Protein AF-A0A5B7BE58-F1 (afdb_monomer)

Mean predicted aligned error: 7.46 Å

Radius of gyration: 15.09 Å; Cα contacts (8 Å, |Δi|>4): 190; chains: 1; bounding box: 34×32×50 Å

Structure (mmCIF, N/CA/C/O backbone):
data_AF-A0A5B7BE58-F1
#
_entry.id   AF-A0A5B7BE58-F1
#
loop_
_atom_site.group_PDB
_atom_site.id
_atom_site.type_symbol
_atom_site.label_atom_id
_atom_site.label_alt_id
_atom_site.label_comp_id
_atom_site.label_asym_id
_atom_site.label_entity_id
_atom_site.label_seq_id
_atom_site.pdbx_PDB_ins_code
_atom_site.Cartn_x
_atom_site.Cartn_y
_atom_site.Cartn_z
_atom_site.occupancy
_atom_site.B_iso_or_equiv
_atom_site.auth_seq_id
_atom_site.auth_comp_id
_atom_site.auth_asym_id
_atom_site.auth_atom_id
_atom_site.pdbx_PDB_model_num
ATOM 1 N N . MET A 1 1 ? 0.041 6.971 33.134 1.00 50.47 1 MET A N 1
ATOM 2 C CA . MET A 1 1 ? -0.753 6.075 32.262 1.00 50.47 1 MET A CA 1
ATOM 3 C C . MET A 1 1 ? -0.126 6.145 30.878 1.00 50.47 1 MET A C 1
ATOM 5 O O . MET A 1 1 ? 0.061 7.258 30.425 1.00 50.47 1 MET A O 1
ATOM 9 N N . GLY A 1 2 ? 0.311 5.103 30.183 1.00 60.78 2 GLY A N 1
ATOM 10 C CA . GLY A 1 2 ? 0.477 3.681 30.457 1.00 60.78 2 GLY A CA 1
ATOM 11 C C . GLY A 1 2 ? 1.421 3.175 29.358 1.00 60.78 2 GLY A C 1
ATOM 12 O O . GLY A 1 2 ? 1.093 3.293 28.185 1.00 60.78 2 GLY A O 1
ATOM 13 N N . ASN A 1 3 ? 2.613 2.704 29.730 1.00 80.62 3 ASN A N 1
ATOM 14 C CA . ASN A 1 3 ? 3.642 2.239 28.793 1.00 80.62 3 ASN A CA 1
ATOM 15 C C . ASN A 1 3 ? 3.678 0.708 28.813 1.00 80.62 3 ASN A C 1
ATOM 17 O O . ASN A 1 3 ? 4.653 0.109 29.262 1.00 80.62 3 ASN A O 1
ATOM 21 N N . SER A 1 4 ? 2.576 0.080 28.413 1.00 88.38 4 SER A N 1
ATOM 22 C CA . SER A 1 4 ? 2.461 -1.376 28.336 1.00 88.38 4 SER A CA 1
ATOM 23 C C . SER A 1 4 ? 2.096 -1.784 26.921 1.00 88.38 4 SER A C 1
ATOM 25 O O . SER A 1 4 ? 1.191 -1.211 26.318 1.00 88.38 4 SER A O 1
ATOM 27 N N . TRP A 1 5 ? 2.789 -2.792 26.413 1.00 91.06 5 TRP A N 1
ATOM 28 C CA . TRP A 1 5 ? 2.422 -3.451 25.170 1.00 91.06 5 TRP A CA 1
ATOM 29 C C . TRP A 1 5 ? 1.122 -4.233 25.376 1.00 91.06 5 TRP A C 1
ATOM 31 O O . TRP A 1 5 ? 0.937 -4.851 26.426 1.00 91.06 5 TRP A O 1
ATOM 41 N N . ARG A 1 6 ? 0.234 -4.208 24.379 1.00 90.31 6 ARG A N 1
ATOM 42 C CA . ARG A 1 6 ? -0.875 -5.161 24.261 1.00 90.31 6 ARG A CA 1
ATOM 43 C C . ARG A 1 6 ? -0.720 -5.936 22.961 1.00 90.31 6 ARG A C 1
ATOM 45 O O . ARG A 1 6 ? -0.212 -5.392 21.982 1.00 90.31 6 ARG A O 1
ATOM 52 N N . GLU A 1 7 ? -1.172 -7.175 22.967 1.00 89.38 7 GLU A N 1
ATOM 53 C CA . GLU A 1 7 ? -1.248 -8.006 21.772 1.00 89.38 7 GLU A CA 1
ATOM 54 C C . GLU A 1 7 ? -2.526 -7.686 20.985 1.00 89.38 7 GLU A C 1
ATOM 56 O O . GLU A 1 7 ? -3.552 -7.325 21.571 1.00 89.38 7 GLU A O 1
ATOM 61 N N . ILE A 1 8 ? -2.446 -7.790 19.659 1.00 86.94 8 ILE A N 1
ATOM 62 C CA . ILE A 1 8 ? -3.597 -7.736 18.758 1.00 86.94 8 ILE A CA 1
ATOM 63 C C . ILE A 1 8 ? -3.646 -9.091 18.055 1.00 86.94 8 ILE A C 1
ATOM 65 O O . ILE A 1 8 ? -2.760 -9.404 17.262 1.00 86.94 8 ILE A O 1
ATOM 69 N N . ASP A 1 9 ? -4.656 -9.895 18.382 1.00 87.31 9 ASP A N 1
ATOM 70 C CA . ASP A 1 9 ? -4.826 -11.248 17.849 1.00 87.31 9 ASP A CA 1
ATOM 71 C C . ASP A 1 9 ? -5.609 -11.201 16.532 1.00 87.31 9 ASP A C 1
ATOM 73 O O . ASP A 1 9 ? -6.841 -11.224 16.501 1.00 87.31 9 ASP A O 1
ATOM 77 N N . VAL A 1 10 ? -4.875 -11.036 15.433 1.00 85.38 10 VAL A N 1
ATOM 78 C CA . VAL A 1 10 ? -5.425 -10.888 14.083 1.00 85.38 10 VAL A CA 1
ATOM 79 C C . VAL A 1 10 ? -4.645 -11.739 13.093 1.00 85.38 10 VAL A C 1
ATOM 81 O O . VAL A 1 10 ? -3.414 -11.736 13.060 1.00 85.38 10 VAL A O 1
ATOM 84 N N . LEU A 1 11 ? 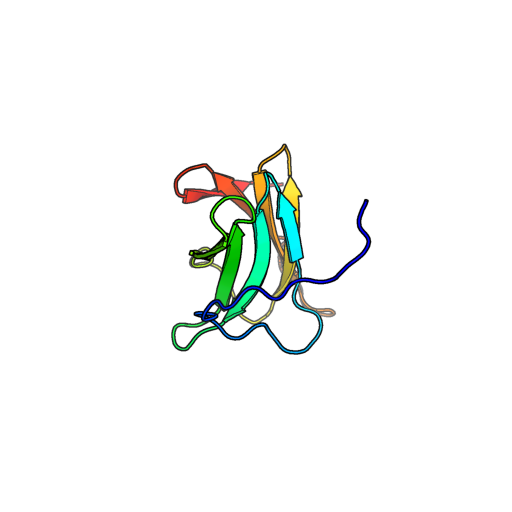-5.373 -12.452 12.234 1.00 86.50 11 LEU A N 1
ATOM 85 C CA . LEU A 1 11 ? -4.767 -13.231 11.161 1.00 86.50 11 LEU A CA 1
ATOM 86 C C . LEU A 1 11 ? -4.258 -12.299 10.061 1.00 86.50 11 LEU A C 1
ATOM 88 O O . LEU A 1 11 ? -5.005 -11.476 9.528 1.00 86.50 11 LEU A O 1
ATOM 92 N N . VAL A 1 12 ? -2.987 -12.455 9.701 1.00 84.94 12 VAL A N 1
ATOM 93 C CA . VAL A 1 12 ? -2.374 -11.694 8.612 1.00 84.94 12 VAL A CA 1
ATOM 94 C C . VAL A 1 12 ? -2.673 -12.405 7.285 1.00 84.94 12 VAL A C 1
ATOM 96 O O . VAL A 1 12 ? -2.285 -13.562 7.128 1.00 84.94 12 VAL A O 1
ATOM 99 N N . PRO A 1 13 ? -3.342 -11.752 6.316 1.00 85.62 13 PRO A N 1
ATOM 100 C CA . PRO A 1 13 ? -3.760 -12.396 5.069 1.00 85.62 13 PRO A CA 1
ATOM 101 C C . PRO A 1 13 ? -2.637 -12.536 4.030 1.00 85.62 13 PRO A C 1
ATOM 103 O O . PRO A 1 13 ? -2.845 -13.166 3.000 1.00 85.62 13 PRO A O 1
ATOM 106 N N . ALA A 1 14 ? -1.473 -11.922 4.258 1.00 80.44 14 ALA A N 1
ATOM 107 C CA . ALA A 1 14 ? -0.363 -11.890 3.310 1.00 80.44 14 ALA A CA 1
ATOM 108 C C . ALA A 1 14 ? 0.985 -11.973 4.034 1.00 80.44 14 ALA A C 1
ATOM 110 O O . ALA A 1 14 ? 1.118 -11.546 5.185 1.00 80.44 14 ALA A O 1
ATOM 111 N N . LEU A 1 15 ? 2.005 -12.498 3.357 1.00 75.81 15 LEU A N 1
ATOM 112 C CA . LEU A 1 15 ? 3.348 -12.568 3.919 1.00 75.81 15 LEU A CA 1
ATOM 113 C C . LEU A 1 15 ? 4.001 -11.190 3.848 1.00 75.81 15 LEU A C 1
ATOM 115 O O . LEU A 1 15 ? 4.156 -10.588 2.781 1.00 75.81 15 LEU A O 1
ATOM 119 N N . MET A 1 16 ? 4.416 -10.671 5.000 1.00 66.44 16 MET A N 1
ATOM 120 C CA . MET A 1 16 ? 5.233 -9.466 5.031 1.00 66.44 16 MET A CA 1
ATOM 121 C C . MET A 1 16 ? 6.635 -9.842 4.555 1.00 66.44 16 MET A C 1
ATOM 123 O O . MET A 1 16 ? 7.269 -10.724 5.135 1.00 66.44 16 MET A O 1
ATOM 127 N N . GLY A 1 17 ? 7.101 -9.212 3.471 1.00 60.50 17 GLY A N 1
ATOM 128 C CA . GLY A 1 17 ? 8.418 -9.498 2.909 1.00 60.50 17 GLY A CA 1
ATOM 129 C C . GLY A 1 17 ? 9.480 -9.384 3.996 1.00 60.50 17 GLY A C 1
ATOM 130 O O . GLY A 1 17 ? 9.664 -8.313 4.570 1.00 60.50 17 GLY A O 1
ATOM 131 N N . LEU A 1 18 ? 10.127 -10.512 4.303 1.00 52.50 18 LEU A N 1
ATOM 132 C CA . LEU A 1 18 ? 10.889 -10.734 5.536 1.00 52.50 18 LEU A CA 1
ATOM 133 C C . LEU A 1 18 ? 12.061 -9.770 5.757 1.00 52.50 18 LEU A C 1
ATOM 135 O O . LEU A 1 18 ? 12.662 -9.788 6.825 1.00 52.50 18 LEU A O 1
ATOM 139 N N . ILE A 1 19 ? 12.425 -8.935 4.786 1.00 49.66 19 ILE A N 1
ATOM 140 C CA . ILE A 1 19 ? 13.591 -8.066 4.882 1.00 49.66 19 ILE A CA 1
ATOM 141 C C . ILE A 1 19 ? 13.294 -6.774 4.105 1.00 49.66 19 ILE A C 1
ATOM 143 O O . ILE A 1 19 ? 13.225 -6.781 2.882 1.00 49.66 19 ILE A O 1
ATOM 147 N N . LEU A 1 20 ? 13.123 -5.659 4.828 1.00 53.44 20 LEU A N 1
ATOM 148 C CA . LEU A 1 20 ? 13.117 -4.283 4.293 1.00 53.44 20 LEU A CA 1
ATOM 149 C C . LEU A 1 20 ? 11.951 -3.912 3.350 1.00 53.44 20 LEU A C 1
ATOM 151 O O . LEU A 1 20 ? 12.121 -3.114 2.427 1.00 53.44 20 LEU A O 1
ATOM 155 N N . GLY A 1 21 ? 10.747 -4.435 3.595 1.00 63.88 21 GLY A N 1
ATOM 156 C CA . GLY A 1 21 ? 9.543 -3.976 2.897 1.00 63.88 21 GLY A CA 1
ATOM 157 C C . GLY A 1 21 ? 9.288 -2.483 3.135 1.00 63.88 21 GLY A C 1
ATOM 158 O O . GLY A 1 21 ? 9.287 -2.010 4.276 1.00 63.88 21 GLY A O 1
ATOM 159 N N . SER A 1 22 ? 9.079 -1.721 2.060 1.00 81.75 22 SER A N 1
ATOM 160 C CA . SER A 1 22 ? 8.715 -0.313 2.190 1.00 81.75 22 SER A CA 1
ATOM 161 C C . SER A 1 22 ? 7.378 -0.171 2.915 1.00 81.75 22 SER A C 1
ATOM 163 O O . SER A 1 22 ? 6.446 -0.933 2.656 1.00 81.75 22 SER A O 1
ATOM 165 N N . ASN A 1 23 ? 7.291 0.797 3.825 1.00 91.06 23 ASN A N 1
ATOM 166 C CA . ASN A 1 23 ? 6.103 1.043 4.624 1.00 91.06 23 ASN A CA 1
ATOM 167 C C . ASN A 1 23 ? 5.806 2.534 4.750 1.00 91.06 23 ASN A C 1
ATOM 169 O O . ASN A 1 23 ? 6.668 3.387 4.524 1.00 91.06 23 ASN A O 1
ATOM 173 N N . THR A 1 24 ? 4.561 2.844 5.089 1.00 93.81 24 THR A N 1
ATOM 174 C CA . THR A 1 24 ? 4.149 4.204 5.417 1.00 93.81 24 THR A CA 1
ATOM 175 C C . THR A 1 24 ? 2.907 4.204 6.300 1.00 93.81 24 THR A C 1
ATOM 177 O O . THR A 1 24 ? 2.175 3.216 6.366 1.00 93.81 24 THR A O 1
ATOM 180 N N . PHE A 1 25 ? 2.662 5.322 6.975 1.00 94.62 25 PHE A N 1
ATOM 181 C CA . PHE A 1 25 ? 1.503 5.51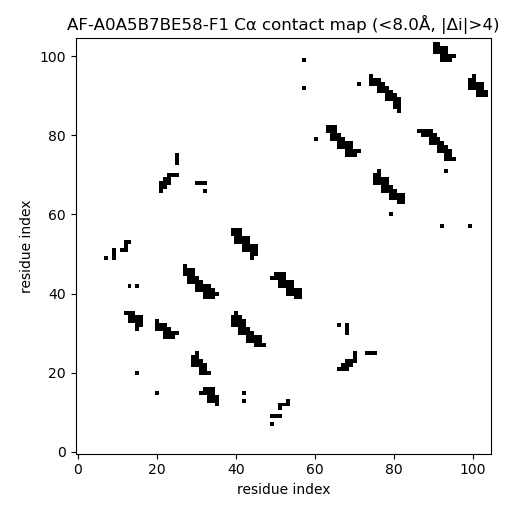8 7.835 1.00 94.62 25 PHE A CA 1
ATOM 182 C C . PHE A 1 25 ? 0.704 6.721 7.351 1.00 94.62 25 PHE A C 1
ATOM 184 O O . PHE A 1 25 ? 1.253 7.813 7.197 1.00 94.62 25 PHE A O 1
ATOM 191 N N . ILE A 1 26 ? -0.590 6.522 7.111 1.00 95.06 26 ILE A N 1
ATOM 192 C CA . ILE A 1 26 ? -1.488 7.583 6.662 1.00 9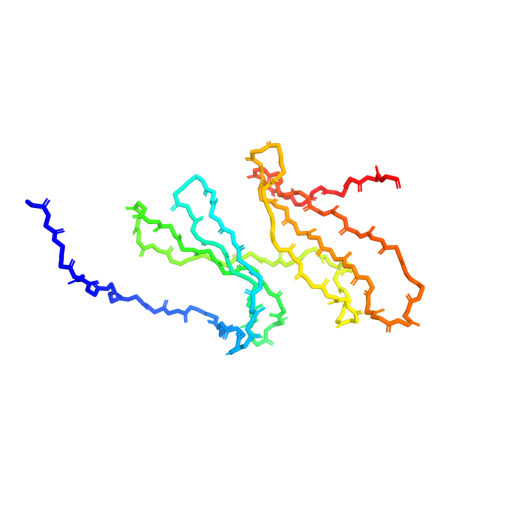5.06 26 ILE A CA 1
ATOM 193 C C . ILE A 1 26 ? -2.895 7.349 7.204 1.00 95.06 26 ILE A C 1
ATOM 195 O O . ILE A 1 26 ? -3.413 6.241 7.129 1.00 95.06 26 ILE A O 1
ATOM 199 N N . ASN A 1 27 ? -3.511 8.396 7.757 1.00 93.06 27 ASN A N 1
ATOM 200 C CA . ASN A 1 27 ? -4.905 8.396 8.219 1.00 93.06 27 ASN A CA 1
ATOM 201 C C . ASN A 1 27 ? -5.273 7.228 9.157 1.00 93.06 27 ASN A C 1
ATOM 203 O O . ASN A 1 27 ? -6.336 6.638 9.012 1.00 93.06 27 ASN A O 1
ATOM 207 N N . GLY A 1 28 ? -4.398 6.878 10.106 1.00 94.38 28 GLY A N 1
ATOM 208 C CA . GLY A 1 28 ? -4.661 5.770 11.038 1.00 94.38 28 GLY A CA 1
ATOM 209 C C . GLY A 1 28 ? -4.352 4.381 10.475 1.00 94.38 28 GLY A C 1
ATOM 210 O O . GLY A 1 28 ? -4.538 3.394 11.179 1.00 94.38 28 GLY A O 1
ATOM 211 N N . VAL A 1 29 ? -3.844 4.295 9.244 1.00 95.00 29 VAL A N 1
ATOM 212 C CA . VAL A 1 29 ? -3.560 3.033 8.560 1.00 95.00 29 VAL A CA 1
ATOM 213 C C . VAL A 1 29 ? -2.058 2.860 8.360 1.00 95.00 29 VAL A C 1
ATOM 215 O O . VAL A 1 29 ? -1.392 3.693 7.735 1.00 95.00 29 VAL A O 1
ATOM 218 N N . CYS A 1 30 ? -1.525 1.749 8.858 1.00 93.75 30 CYS A N 1
ATOM 219 C CA . CYS A 1 30 ? -0.175 1.287 8.556 1.00 93.75 30 CYS A CA 1
ATOM 220 C C . CYS A 1 30 ? -0.195 0.505 7.240 1.00 93.75 30 CYS A C 1
ATOM 222 O O . CYS A 1 30 ? -1.039 -0.365 7.062 1.00 93.75 30 CYS A O 1
ATOM 224 N N . ASN A 1 31 ? 0.712 0.803 6.314 1.00 93.12 31 ASN A N 1
ATOM 225 C CA . ASN A 1 31 ? 0.765 0.174 4.995 1.00 93.12 31 ASN A CA 1
ATOM 226 C C . ASN A 1 31 ? 2.148 -0.420 4.757 1.00 93.12 31 ASN A C 1
ATOM 228 O O . ASN A 1 31 ? 3.148 0.260 4.991 1.00 93.12 31 ASN A O 1
ATOM 232 N N . TRP A 1 32 ? 2.202 -1.639 4.230 1.00 92.19 32 TRP A N 1
ATOM 233 C CA . TRP A 1 32 ? 3.429 -2.358 3.902 1.00 92.19 32 TRP A CA 1
ATOM 234 C C . TRP A 1 32 ? 3.352 -2.936 2.499 1.00 92.19 32 TRP A C 1
ATOM 236 O O . TRP A 1 32 ? 2.322 -3.456 2.075 1.00 92.19 32 TRP A O 1
ATOM 246 N N . PHE A 1 33 ? 4.473 -2.894 1.790 1.00 89.62 33 PHE A N 1
ATOM 247 C CA . PHE A 1 33 ? 4.656 -3.718 0.607 1.00 89.62 33 PHE A CA 1
ATOM 248 C C . PHE A 1 33 ? 4.778 -5.194 1.019 1.00 89.62 33 PHE A C 1
ATOM 250 O O . PHE A 1 33 ? 5.550 -5.528 1.920 1.00 89.62 33 PHE A O 1
ATOM 257 N N . SER A 1 34 ? 3.997 -6.067 0.389 1.00 89.00 34 SER A N 1
ATOM 258 C CA . SER A 1 34 ? 3.815 -7.467 0.784 1.00 89.00 34 SER A CA 1
ATOM 259 C C . SER A 1 34 ? 3.476 -8.323 -0.445 1.00 89.00 34 SER A C 1
ATOM 261 O O . SER A 1 34 ? 3.409 -7.811 -1.564 1.00 89.00 34 SER A O 1
ATOM 263 N N . PHE A 1 35 ? 3.307 -9.630 -0.260 1.00 87.12 35 PHE A N 1
ATOM 264 C CA . PHE A 1 35 ? 2.907 -10.557 -1.312 1.00 87.12 35 PHE A CA 1
ATOM 265 C C . PHE A 1 35 ? 2.076 -11.719 -0.754 1.00 87.12 35 PHE A C 1
ATOM 267 O O . PHE A 1 35 ? 2.181 -12.076 0.423 1.00 87.12 35 PHE A O 1
ATOM 274 N N . ASP A 1 36 ? 1.261 -12.305 -1.620 1.00 86.75 36 ASP A N 1
ATOM 275 C CA . ASP A 1 36 ? 0.542 -13.561 -1.413 1.00 86.75 36 ASP A CA 1
ATOM 276 C C . ASP A 1 36 ? 0.747 -14.490 -2.625 1.00 86.75 36 ASP A C 1
ATOM 278 O O . ASP A 1 36 ? 1.599 -14.230 -3.481 1.00 86.75 36 ASP A O 1
ATOM 282 N N . ASP A 1 37 ? -0.032 -15.569 -2.707 1.00 85.62 37 ASP A N 1
ATOM 283 C CA . ASP A 1 37 ? 0.047 -16.546 -3.800 1.00 85.62 37 ASP A CA 1
ATOM 284 C C . ASP A 1 37 ? -0.316 -15.956 -5.180 1.00 85.62 37 ASP A C 1
ATOM 286 O O . ASP A 1 37 ? 0.066 -16.509 -6.211 1.00 85.62 37 ASP A O 1
ATOM 290 N N . GLU A 1 38 ? -1.026 -14.822 -5.223 1.00 85.38 38 GLU A N 1
ATOM 291 C CA . GLU A 1 38 ? -1.382 -14.105 -6.455 1.00 85.38 38 GLU A CA 1
ATOM 292 C C . GLU A 1 38 ? -0.352 -13.020 -6.823 1.00 85.38 38 GLU A C 1
ATOM 294 O O . GLU A 1 38 ? -0.446 -12.403 -7.887 1.00 85.38 38 GLU A O 1
ATOM 299 N N . GLY A 1 39 ? 0.647 -12.785 -5.966 1.00 84.75 39 GLY A N 1
ATOM 300 C CA . GLY A 1 39 ? 1.771 -11.890 -6.212 1.00 84.75 39 GLY A CA 1
ATOM 301 C C . GLY A 1 39 ? 1.819 -10.683 -5.277 1.00 84.75 39 GLY A C 1
ATOM 302 O O . GLY A 1 39 ? 1.327 -10.699 -4.150 1.00 84.75 39 GLY A O 1
ATOM 303 N N . ASN A 1 40 ? 2.474 -9.614 -5.734 1.00 87.12 40 ASN A N 1
ATOM 304 C CA . ASN A 1 40 ? 2.738 -8.445 -4.896 1.00 87.12 40 ASN A CA 1
ATOM 305 C C . ASN A 1 40 ? 1.476 -7.604 -4.645 1.00 87.12 40 ASN A C 1
ATOM 307 O O . ASN A 1 40 ? 0.649 -7.384 -5.536 1.00 87.12 40 ASN A O 1
ATOM 311 N N . LEU A 1 41 ? 1.367 -7.077 -3.430 1.00 89.62 41 LEU A N 1
ATOM 312 C CA . LEU A 1 41 ? 0.242 -6.281 -2.952 1.00 89.62 41 LEU A CA 1
ATOM 313 C C . LEU A 1 41 ? 0.692 -5.267 -1.895 1.00 89.62 41 LEU A C 1
ATOM 315 O O . LEU A 1 41 ? 1.831 -5.270 -1.425 1.00 89.62 41 LEU A O 1
ATOM 319 N N . ILE A 1 42 ? -0.226 -4.393 -1.501 1.00 91.62 42 ILE A N 1
ATOM 320 C CA . ILE A 1 42 ? -0.094 -3.581 -0.294 1.00 91.62 42 ILE A CA 1
ATOM 321 C C . ILE A 1 42 ? -0.958 -4.204 0.788 1.00 91.62 42 ILE A C 1
ATOM 323 O O . ILE A 1 42 ? -2.166 -4.366 0.605 1.00 91.62 42 ILE A O 1
ATOM 327 N N . LEU A 1 43 ? -0.326 -4.542 1.905 1.00 92.62 43 LEU A N 1
ATOM 328 C CA . LEU A 1 43 ? -0.998 -4.941 3.126 1.00 92.62 43 LEU A CA 1
ATOM 329 C C . LEU A 1 43 ? -1.221 -3.686 3.967 1.00 92.62 43 LEU A C 1
ATOM 331 O O . LEU A 1 43 ? -0.282 -2.936 4.227 1.00 92.62 43 LEU A O 1
ATOM 335 N N . SER A 1 44 ? -2.451 -3.465 4.396 1.00 93.38 44 SER A N 1
ATOM 336 C CA . SER A 1 44 ? -2.857 -2.317 5.196 1.00 93.38 44 SER A CA 1
ATOM 337 C C . SER A 1 44 ? -3.439 -2.804 6.514 1.00 93.38 44 SER A C 1
ATOM 339 O O . SER A 1 44 ? -4.248 -3.724 6.510 1.00 93.38 44 SER A O 1
ATOM 341 N N . PHE A 1 45 ? -3.064 -2.188 7.630 1.00 93.50 45 PHE A N 1
ATOM 342 C CA . PHE A 1 45 ? -3.653 -2.430 8.944 1.00 93.50 45 PHE A CA 1
ATOM 343 C C . PHE A 1 45 ? -4.264 -1.140 9.470 1.00 93.50 45 PHE A C 1
ATOM 345 O O . PHE A 1 45 ? -3.566 -0.139 9.645 1.00 93.50 45 PHE A O 1
ATOM 352 N N . ASP A 1 46 ? -5.570 -1.169 9.687 1.00 93.75 46 ASP A N 1
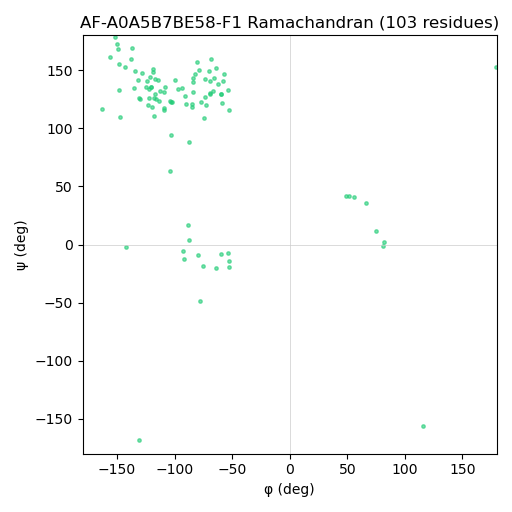ATOM 353 C CA . ASP A 1 46 ? -6.336 -0.055 10.229 1.00 93.75 46 ASP A CA 1
ATOM 354 C C . ASP A 1 46 ? -6.276 -0.084 11.754 1.00 93.75 46 ASP A C 1
ATOM 356 O O . ASP A 1 46 ? -6.720 -1.052 12.363 1.00 93.75 46 ASP A O 1
ATOM 360 N N . LEU A 1 47 ? -5.717 0.954 12.379 1.00 91.62 47 LEU A N 1
ATOM 361 C CA . LEU A 1 47 ? -5.600 1.013 13.838 1.00 91.62 47 LEU A CA 1
ATOM 362 C C . LEU A 1 47 ? -6.926 1.320 14.545 1.00 91.62 47 LEU A C 1
ATOM 364 O O . LEU A 1 47 ? -7.010 1.113 15.751 1.00 91.62 47 LEU A O 1
ATOM 368 N N . GLY A 1 48 ? -7.921 1.867 13.840 1.00 92.12 48 GLY A N 1
ATOM 369 C CA . GLY A 1 48 ? -9.228 2.173 14.417 1.00 92.12 48 GLY A CA 1
ATOM 370 C C . GLY A 1 48 ? -10.088 0.922 14.541 1.00 92.12 48 GLY A C 1
ATOM 371 O O . GLY A 1 48 ? -10.629 0.649 15.610 1.00 92.12 48 GLY A O 1
ATOM 372 N N . ASP A 1 49 ? -10.157 0.156 13.454 1.00 91.19 49 ASP A N 1
ATOM 373 C CA . ASP A 1 49 ? -10.943 -1.081 13.381 1.00 91.19 49 ASP A CA 1
ATOM 374 C C . ASP A 1 49 ? -10.133 -2.337 13.766 1.00 91.19 49 ASP A C 1
ATOM 376 O O . ASP A 1 49 ? -10.709 -3.406 13.948 1.00 91.19 49 ASP A O 1
ATOM 380 N N . GLU A 1 50 ? -8.804 -2.229 13.860 1.00 93.56 50 GLU A N 1
ATOM 381 C CA . GLU A 1 50 ? -7.864 -3.340 14.087 1.00 93.56 50 GLU A CA 1
ATOM 382 C C . GLU A 1 50 ? -7.993 -4.464 13.044 1.00 93.56 50 GLU A C 1
ATOM 384 O O . GLU A 1 50 ? -7.912 -5.648 13.362 1.00 93.56 50 GLU A O 1
ATOM 389 N N . VAL A 1 51 ? -8.174 -4.098 11.770 1.00 91.38 51 VAL A N 1
ATOM 390 C CA . VAL A 1 51 ? -8.342 -5.056 10.663 1.00 91.38 51 VAL A CA 1
ATOM 391 C C . VAL A 1 51 ? -7.286 -4.902 9.577 1.00 91.38 51 VAL A C 1
ATOM 393 O O . VAL A 1 51 ? -6.886 -3.794 9.207 1.00 91.38 51 VAL A O 1
ATOM 396 N N . PHE A 1 52 ? -6.886 -6.039 9.006 1.00 92.75 52 PHE A N 1
ATOM 397 C CA . PHE A 1 52 ? -6.070 -6.072 7.799 1.00 92.75 52 PHE A CA 1
ATOM 398 C C . PHE A 1 52 ? -6.919 -5.944 6.535 1.00 92.75 52 PHE A C 1
ATOM 400 O O . PHE A 1 52 ? -8.013 -6.498 6.425 1.00 92.75 52 PHE A O 1
ATOM 407 N N . ARG A 1 53 ? -6.377 -5.242 5.544 1.00 92.00 53 ARG A N 1
ATOM 408 C CA . ARG A 1 53 ? -6.912 -5.121 4.187 1.00 92.00 53 ARG A CA 1
ATOM 409 C C . ARG A 1 53 ? -5.770 -5.313 3.197 1.00 92.00 53 ARG A C 1
ATOM 411 O O . ARG A 1 53 ? -4.630 -4.964 3.491 1.00 92.00 53 ARG A O 1
ATOM 418 N N . THR A 1 54 ? -6.066 -5.853 2.023 1.00 91.94 54 THR A N 1
ATOM 419 C CA . THR A 1 54 ? -5.088 -6.001 0.940 1.00 91.94 54 THR A CA 1
ATOM 420 C C . THR A 1 54 ? -5.523 -5.183 -0.266 1.00 91.94 54 THR A C 1
ATOM 422 O O . THR A 1 54 ? -6.709 -5.072 -0.5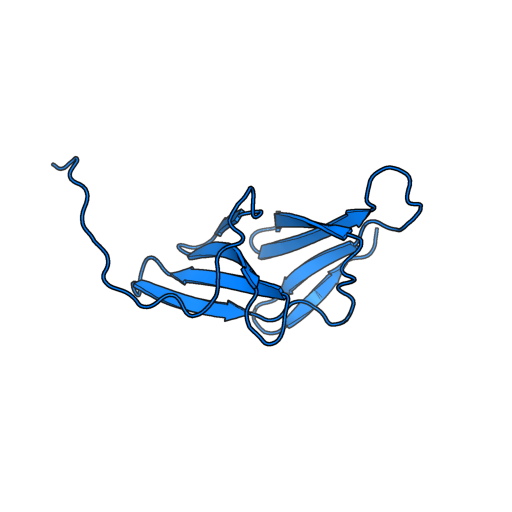70 1.00 91.94 54 THR A O 1
ATOM 425 N N . THR A 1 55 ? -4.560 -4.570 -0.949 1.00 91.19 55 THR A N 1
ATOM 426 C CA . THR A 1 55 ? -4.797 -3.840 -2.199 1.00 91.19 55 THR A CA 1
ATOM 427 C C . THR A 1 55 ? -3.805 -4.301 -3.255 1.00 91.19 55 THR A C 1
ATOM 429 O O . THR A 1 55 ? -2.594 -4.239 -3.042 1.00 91.19 55 THR A O 1
ATOM 432 N N . ARG A 1 56 ? -4.308 -4.747 -4.411 1.00 88.81 56 ARG A N 1
ATOM 433 C CA . ARG A 1 56 ? -3.468 -5.148 -5.548 1.00 88.81 56 ARG A CA 1
ATOM 434 C C . ARG A 1 56 ? -2.717 -3.944 -6.115 1.00 88.81 56 ARG A C 1
ATOM 436 O O . ARG A 1 56 ? -3.245 -2.829 -6.160 1.00 88.81 56 ARG A O 1
ATOM 443 N N . LEU A 1 57 ? -1.480 -4.177 -6.548 1.00 87.06 57 LEU A N 1
ATOM 444 C CA . LEU A 1 57 ? -0.687 -3.158 -7.232 1.00 87.06 57 LEU A CA 1
ATOM 445 C C . LEU A 1 57 ? -1.284 -2.839 -8.612 1.00 87.06 57 LEU A C 1
ATOM 447 O O . LEU A 1 57 ? -2.011 -3.658 -9.171 1.00 87.06 57 LEU A O 1
ATOM 451 N N . PRO A 1 58 ? -0.961 -1.675 -9.198 1.00 83.81 58 PRO A N 1
ATOM 452 C CA . PRO A 1 58 ? -1.290 -1.395 -10.591 1.00 83.81 58 PRO A CA 1
ATOM 453 C C . PRO A 1 58 ? -0.670 -2.441 -11.538 1.00 83.81 58 PRO A C 1
ATOM 455 O O . PRO A 1 58 ? 0.506 -2.774 -11.388 1.00 83.81 58 PRO A O 1
ATOM 458 N N . ASP A 1 59 ? -1.404 -2.860 -12.577 1.00 70.00 59 ASP A N 1
ATOM 459 C CA . ASP A 1 59 ? -1.024 -3.918 -13.546 1.00 70.00 59 ASP A CA 1
ATOM 460 C C . ASP A 1 59 ? 0.351 -3.746 -14.216 1.00 70.00 59 ASP A C 1
ATOM 462 O O . ASP A 1 59 ? 0.913 -4.680 -14.783 1.00 70.00 59 ASP A O 1
ATOM 466 N N . ARG A 1 60 ? 0.910 -2.530 -14.200 1.00 64.50 60 ARG A N 1
ATOM 467 C CA . ARG A 1 60 ? 2.230 -2.230 -14.777 1.00 64.50 60 ARG A CA 1
ATOM 468 C C . ARG A 1 60 ? 3.391 -2.455 -13.814 1.00 64.50 60 ARG A C 1
ATOM 470 O O . ARG A 1 60 ? 4.526 -2.143 -14.179 1.00 64.50 60 ARG A O 1
ATOM 477 N N . TYR A 1 61 ? 3.143 -2.963 -12.612 1.00 66.31 61 TYR A N 1
ATOM 478 C CA . TYR A 1 61 ? 4.222 -3.407 -11.748 1.00 66.31 61 TYR A CA 1
ATOM 479 C C . TYR A 1 61 ? 5.032 -4.500 -12.461 1.00 66.31 61 TYR A C 1
ATOM 481 O O . TYR A 1 61 ? 4.504 -5.531 -12.867 1.00 66.31 61 TYR A O 1
ATOM 489 N N . ARG A 1 62 ? 6.331 -4.258 -12.638 1.00 64.12 62 ARG A N 1
ATOM 490 C CA . ARG A 1 62 ? 7.284 -5.251 -13.139 1.00 64.12 62 ARG A CA 1
ATOM 491 C C . ARG A 1 62 ? 8.230 -5.588 -12.001 1.00 64.12 62 ARG A C 1
ATOM 493 O O . ARG A 1 62 ? 8.811 -4.667 -11.433 1.00 64.12 62 ARG A O 1
ATOM 500 N N . GLU A 1 63 ? 8.458 -6.877 -11.765 1.00 64.75 63 GLU A N 1
ATOM 501 C CA . GLU A 1 63 ? 9.330 -7.432 -10.707 1.00 64.75 63 GLU A CA 1
ATOM 502 C C . GLU A 1 63 ? 10.763 -6.860 -10.683 1.00 64.75 63 GLU A C 1
ATOM 504 O O . GLU A 1 63 ? 11.484 -7.012 -9.706 1.00 64.75 63 GLU A O 1
ATOM 509 N N . LYS A 1 64 ? 11.190 -6.169 -11.746 1.00 68.50 64 LYS A N 1
ATOM 510 C CA . LYS A 1 64 ? 12.522 -5.559 -11.882 1.00 68.50 64 LYS A CA 1
ATOM 511 C C . LYS A 1 64 ? 12.635 -4.129 -11.327 1.00 68.50 64 LYS A C 1
ATOM 513 O O . LYS A 1 64 ? 13.569 -3.424 -11.697 1.00 68.50 64 LYS A O 1
ATOM 518 N N . HIS A 1 65 ? 11.698 -3.683 -10.491 1.00 75.94 65 HIS A N 1
ATOM 519 C CA . HIS A 1 65 ? 11.747 -2.360 -9.859 1.00 75.94 65 HIS A CA 1
ATOM 520 C C . HIS A 1 65 ? 11.917 -2.472 -8.351 1.00 75.94 65 HIS A C 1
ATOM 522 O O . HIS A 1 65 ? 11.270 -3.291 -7.698 1.00 75.94 65 HIS A O 1
ATOM 528 N N . ASN A 1 66 ? 12.714 -1.564 -7.795 1.00 84.44 66 ASN A N 1
ATOM 529 C CA . ASN A 1 66 ? 12.645 -1.274 -6.374 1.00 84.44 66 ASN A CA 1
ATOM 530 C C . ASN A 1 66 ? 11.333 -0.550 -6.061 1.00 84.44 66 ASN A C 1
ATOM 532 O O . ASN A 1 66 ? 10.818 0.216 -6.883 1.00 84.44 66 ASN A O 1
ATOM 536 N N . VAL A 1 67 ? 10.816 -0.767 -4.852 1.00 86.75 67 VAL A N 1
ATOM 537 C CA . VAL A 1 67 ? 9.526 -0.224 -4.424 1.00 86.75 67 VAL A CA 1
ATOM 538 C C . VAL A 1 67 ? 9.686 0.669 -3.209 1.00 86.75 67 VAL A C 1
ATOM 540 O O . VAL A 1 67 ? 10.342 0.304 -2.235 1.00 86.75 67 VAL A O 1
ATOM 543 N N . LYS A 1 68 ? 9.024 1.826 -3.243 1.00 90.38 68 LYS A N 1
ATOM 544 C CA . LYS A 1 68 ? 8.843 2.695 -2.086 1.00 90.38 68 LYS A CA 1
ATOM 545 C C . LYS A 1 68 ? 7.379 3.104 -1.931 1.00 90.38 68 LYS A C 1
ATOM 547 O O . LYS A 1 68 ? 6.785 3.642 -2.857 1.00 90.38 68 LYS A O 1
ATOM 552 N N . LEU A 1 69 ? 6.819 2.878 -0.750 1.00 92.25 69 LEU A N 1
ATOM 553 C CA . LEU A 1 69 ? 5.581 3.490 -0.293 1.00 92.25 69 LEU A CA 1
ATOM 554 C C . LEU A 1 69 ? 5.889 4.865 0.307 1.00 92.25 69 LEU A C 1
ATOM 556 O O . LEU A 1 69 ? 6.894 5.056 0.995 1.00 92.25 69 LEU A O 1
ATOM 560 N N . ALA A 1 70 ? 5.029 5.834 0.022 1.00 94.06 70 ALA A N 1
ATOM 561 C CA . ALA A 1 70 ? 5.141 7.198 0.519 1.00 94.06 70 ALA A CA 1
ATOM 562 C C . ALA A 1 70 ? 3.756 7.831 0.678 1.00 94.06 70 ALA A C 1
ATOM 564 O O . ALA A 1 70 ? 2.763 7.311 0.172 1.00 94.06 70 ALA A O 1
ATOM 565 N N . VAL A 1 71 ? 3.704 8.982 1.343 1.00 94.56 71 VAL A N 1
ATOM 566 C CA . VAL A 1 71 ? 2.527 9.854 1.339 1.00 94.56 71 VAL A CA 1
ATOM 567 C C . VAL A 1 71 ? 2.803 11.026 0.408 1.00 94.56 71 VAL A C 1
ATOM 569 O O . VAL A 1 71 ? 3.771 11.759 0.613 1.00 94.56 71 VAL A O 1
ATOM 572 N N . LEU A 1 72 ? 1.957 11.210 -0.604 1.00 93.44 72 LEU A N 1
ATOM 573 C CA . LEU A 1 72 ? 2.027 12.327 -1.542 1.00 93.4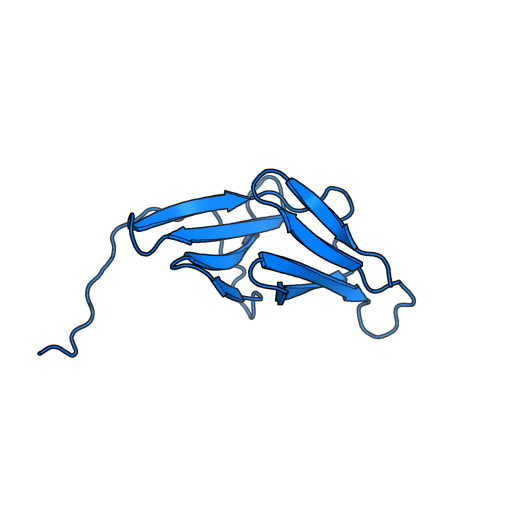4 72 LEU A CA 1
ATOM 574 C C . LEU A 1 72 ? 0.701 13.083 -1.517 1.00 93.44 72 LEU A C 1
ATOM 576 O O . LEU A 1 72 ? -0.343 12.500 -1.790 1.00 93.44 72 LEU A O 1
ATOM 580 N N . ASN A 1 73 ? 0.737 14.372 -1.171 1.00 92.12 73 ASN A N 1
ATOM 581 C CA . ASN A 1 73 ? -0.448 15.239 -1.098 1.00 92.12 73 ASN A CA 1
ATOM 582 C C . ASN A 1 73 ? -1.616 14.620 -0.303 1.00 92.12 73 ASN A C 1
ATOM 584 O O . ASN A 1 73 ? -2.770 14.685 -0.716 1.00 92.12 73 ASN A O 1
ATOM 588 N N . GLY A 1 74 ? -1.310 13.973 0.826 1.00 91.69 74 GLY A N 1
ATOM 589 C CA . GLY A 1 74 ? -2.319 13.335 1.678 1.00 91.69 74 GLY A CA 1
ATOM 590 C C . GLY A 1 74 ? -2.894 12.023 1.130 1.00 91.69 74 GLY A C 1
ATOM 591 O O . GLY A 1 74 ? -3.874 11.526 1.676 1.00 91.69 74 GLY A O 1
ATOM 592 N N . SER A 1 75 ? -2.286 11.448 0.091 1.00 92.56 75 SER A N 1
ATOM 593 C CA . SER A 1 75 ? -2.672 10.162 -0.497 1.00 92.56 75 SER A CA 1
ATOM 594 C C . SER A 1 75 ? -1.536 9.144 -0.403 1.00 92.56 75 SER A C 1
ATOM 596 O O . SER A 1 75 ? -0.357 9.511 -0.412 1.00 92.56 75 SER A O 1
ATOM 598 N N . LEU A 1 76 ? -1.878 7.855 -0.324 1.00 93.50 76 LEU A N 1
ATOM 599 C CA . LEU A 1 76 ? -0.895 6.772 -0.385 1.00 93.50 76 LEU A CA 1
ATOM 600 C C . LEU A 1 76 ? -0.306 6.701 -1.798 1.00 93.50 76 LE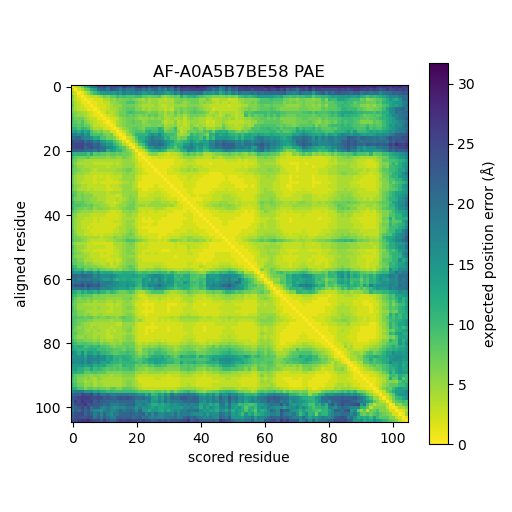U A C 1
ATOM 602 O O . LEU A 1 76 ? -1.045 6.671 -2.780 1.00 93.50 76 LEU A O 1
ATOM 606 N N . ALA A 1 77 ? 1.017 6.659 -1.903 1.00 93.25 77 ALA A N 1
ATOM 607 C CA . ALA A 1 77 ? 1.729 6.590 -3.167 1.00 93.25 77 ALA A CA 1
ATOM 608 C C . ALA A 1 77 ? 2.664 5.378 -3.224 1.00 93.25 77 ALA A C 1
ATOM 610 O O . ALA A 1 77 ? 3.347 5.051 -2.253 1.00 93.25 77 ALA A O 1
ATOM 611 N N . LEU A 1 78 ? 2.717 4.753 -4.398 1.00 91.75 78 LEU A N 1
ATOM 612 C CA . LEU A 1 78 ? 3.641 3.693 -4.775 1.00 91.75 78 LEU A CA 1
ATOM 613 C C . LEU A 1 78 ? 4.636 4.254 -5.794 1.00 91.75 78 LEU A C 1
ATOM 615 O O . LEU A 1 78 ? 4.263 4.655 -6.896 1.00 91.75 78 LEU A O 1
ATOM 619 N N . ILE A 1 79 ? 5.909 4.261 -5.423 1.00 90.31 79 ILE A N 1
ATOM 620 C CA . ILE A 1 79 ? 7.017 4.736 -6.243 1.00 90.31 79 ILE A CA 1
ATOM 621 C C . ILE A 1 79 ? 7.833 3.519 -6.676 1.00 90.31 79 ILE A C 1
ATOM 623 O O . ILE A 1 79 ? 8.421 2.829 -5.842 1.00 90.31 79 I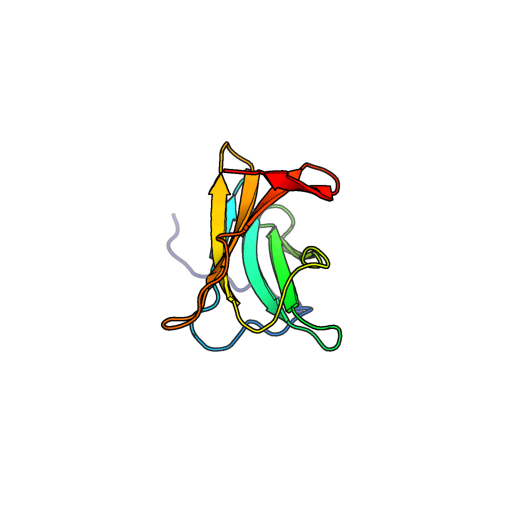LE A O 1
ATOM 627 N N . LEU A 1 80 ? 7.867 3.266 -7.980 1.00 88.00 80 LEU A N 1
ATOM 628 C CA . LEU A 1 80 ? 8.679 2.227 -8.604 1.00 88.00 80 LEU A CA 1
ATOM 629 C C . LEU A 1 80 ? 9.870 2.892 -9.277 1.00 88.00 80 LEU A C 1
ATOM 631 O O . LEU A 1 80 ? 9.689 3.775 -10.118 1.00 88.00 80 LEU A O 1
ATOM 635 N N . PHE A 1 81 ? 11.076 2.475 -8.915 1.00 85.81 81 PHE A N 1
ATOM 636 C CA . PHE A 1 81 ? 12.303 3.018 -9.485 1.00 85.81 81 PHE A CA 1
ATOM 637 C C . PHE A 1 81 ? 13.209 1.899 -10.000 1.00 85.81 81 PHE A C 1
ATOM 639 O O . PHE A 1 81 ? 13.188 0.790 -9.450 1.00 85.81 81 PHE A O 1
ATOM 646 N N . PRO A 1 82 ? 13.970 2.163 -11.076 1.00 82.94 82 PRO A N 1
ATOM 647 C CA . PRO A 1 82 ? 14.843 1.168 -11.681 1.00 82.94 82 PRO A CA 1
ATOM 648 C C . PRO A 1 82 ? 15.848 0.613 -10.669 1.00 82.94 82 PRO A C 1
ATOM 650 O O . PRO A 1 82 ? 16.325 1.319 -9.774 1.00 82.94 82 PRO A O 1
ATOM 653 N N . LEU A 1 83 ? 16.183 -0.666 -10.835 1.00 81.44 83 LEU A N 1
ATOM 654 C CA . LEU A 1 83 ? 17.334 -1.266 -10.169 1.00 81.44 83 LEU A CA 1
ATOM 6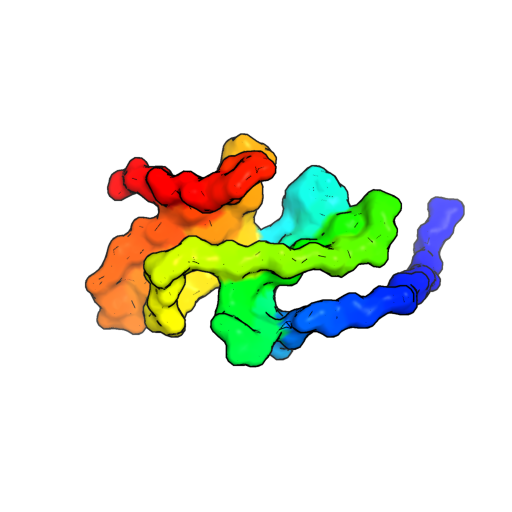55 C C . LEU A 1 83 ? 18.621 -0.592 -10.655 1.00 81.44 83 LEU A C 1
ATOM 657 O O . LEU A 1 83 ? 18.697 -0.111 -11.792 1.00 81.44 83 LEU A O 1
ATOM 661 N N . GLU A 1 84 ? 19.643 -0.578 -9.803 1.00 79.69 84 GLU A N 1
ATOM 662 C CA . GLU A 1 84 ? 20.953 -0.039 -10.163 1.00 79.69 84 GLU A CA 1
ATOM 663 C C . GLU A 1 84 ? 21.475 -0.694 -11.455 1.00 79.69 84 GLU A C 1
ATOM 665 O O . GLU A 1 84 ? 21.379 -1.907 -11.642 1.00 79.69 84 GLU A O 1
ATOM 670 N N . GLY A 1 85 ? 21.964 0.124 -12.390 1.00 79.44 85 GLY A N 1
ATOM 671 C CA . GLY A 1 85 ? 22.431 -0.336 -13.702 1.00 79.44 85 GLY A CA 1
ATOM 672 C C . GLY A 1 85 ? 21.335 -0.576 -14.750 1.00 79.44 85 GLY A C 1
ATOM 673 O O . GLY A 1 85 ? 21.661 -0.899 -15.892 1.00 79.44 85 GLY A O 1
ATOM 674 N N . THR A 1 86 ? 20.052 -0.380 -14.422 1.00 80.25 86 THR A N 1
ATOM 675 C CA . THR A 1 86 ? 18.952 -0.434 -15.402 1.00 80.25 86 THR A CA 1
ATOM 676 C C . THR A 1 86 ? 18.525 0.967 -15.845 1.00 80.25 86 THR A C 1
ATOM 678 O O . THR A 1 86 ? 18.506 1.909 -15.054 1.00 80.25 86 THR A O 1
ATOM 681 N N . LYS A 1 87 ? 18.193 1.127 -17.134 1.00 78.38 87 LYS A N 1
ATOM 682 C CA . LYS A 1 87 ? 17.641 2.374 -17.681 1.00 78.38 87 LYS A CA 1
ATOM 683 C C . LYS A 1 87 ? 16.140 2.199 -17.889 1.00 78.38 87 LYS A C 1
ATOM 685 O O . LYS A 1 87 ? 15.718 1.702 -18.929 1.00 78.38 87 LYS A O 1
ATOM 690 N N . ASP A 1 88 ? 15.363 2.603 -16.893 1.00 80.94 88 ASP A N 1
ATOM 691 C CA . ASP A 1 88 ? 13.901 2.675 -16.964 1.00 80.94 88 ASP A CA 1
ATOM 692 C C . ASP A 1 88 ? 13.411 3.981 -16.319 1.00 80.94 88 ASP A C 1
ATOM 694 O O . ASP A 1 88 ? 14.185 4.721 -15.703 1.00 80.94 88 ASP A O 1
ATOM 698 N N . TRP A 1 89 ? 12.133 4.291 -16.498 1.00 82.06 89 TRP A N 1
ATOM 699 C CA . TRP A 1 89 ? 11.507 5.475 -15.927 1.00 82.06 89 TRP A CA 1
ATOM 700 C C . TRP A 1 89 ? 11.163 5.275 -14.451 1.00 82.06 89 TRP A C 1
ATOM 702 O O . TRP A 1 89 ? 10.816 4.182 -14.007 1.00 82.06 89 TRP A O 1
ATOM 712 N N . LEU A 1 90 ? 11.176 6.374 -13.698 1.00 85.56 90 LEU A N 1
ATOM 713 C CA . LEU A 1 90 ? 10.482 6.431 -12.417 1.00 85.56 90 LEU A CA 1
ATOM 714 C C . LEU A 1 90 ? 8.972 6.351 -12.681 1.00 85.56 90 LEU A C 1
ATOM 716 O O . LEU A 1 90 ? 8.436 7.080 -13.520 1.00 85.56 90 LEU A O 1
ATOM 720 N N . HIS A 1 91 ? 8.270 5.491 -11.954 1.00 87.50 91 HIS A N 1
ATOM 721 C CA . HIS A 1 91 ? 6.816 5.425 -12.005 1.00 87.50 91 HIS A CA 1
ATOM 722 C C . HIS A 1 91 ? 6.230 5.759 -10.641 1.00 87.50 91 HIS A C 1
ATOM 724 O O . HIS A 1 91 ? 6.570 5.127 -9.645 1.00 87.50 91 HIS A O 1
ATOM 730 N N . VAL A 1 92 ? 5.325 6.736 -10.609 1.00 90.38 92 VAL A N 1
ATOM 731 C CA . VAL A 1 92 ? 4.605 7.136 -9.400 1.00 90.38 92 VAL A CA 1
ATOM 732 C C . VAL A 1 92 ? 3.122 6.864 -9.604 1.00 90.38 92 VAL A C 1
ATOM 734 O O . VAL A 1 92 ? 2.512 7.329 -10.569 1.00 90.38 92 VAL A O 1
ATOM 737 N N . TRP A 1 93 ? 2.554 6.098 -8.682 1.00 91.25 93 TRP A N 1
ATOM 738 C CA . TRP A 1 93 ? 1.132 5.802 -8.622 1.00 91.25 93 TRP A CA 1
ATOM 739 C C . TRP A 1 93 ? 0.573 6.362 -7.332 1.00 91.25 93 TRP A C 1
ATOM 741 O O . TRP A 1 93 ? 1.113 6.092 -6.263 1.00 91.25 93 TRP A O 1
ATOM 751 N N . VAL A 1 94 ? -0.509 7.121 -7.429 1.00 91.88 94 VAL A N 1
ATOM 752 C CA . VAL A 1 94 ? -1.208 7.673 -6.270 1.00 91.88 94 VAL A CA 1
ATOM 753 C C . VAL A 1 94 ? -2.539 6.952 -6.136 1.00 91.88 94 VAL A C 1
ATOM 755 O O . VAL A 1 94 ? -3.270 6.777 -7.114 1.00 91.88 94 VAL A O 1
ATOM 758 N N . MET A 1 95 ? -2.835 6.485 -4.931 1.00 88.12 95 MET A N 1
ATOM 759 C CA . MET A 1 95 ? -4.114 5.878 -4.608 1.00 88.12 95 MET A CA 1
ATOM 760 C C . MET A 1 95 ? -5.161 6.986 -4.499 1.00 88.12 95 MET A C 1
ATOM 762 O O . MET A 1 95 ? -5.143 7.767 -3.551 1.00 88.12 95 MET A O 1
ATOM 766 N N . ASP A 1 96 ? -6.065 7.055 -5.475 1.00 81.75 96 ASP A N 1
ATOM 767 C CA . ASP A 1 96 ? -7.321 7.785 -5.318 1.00 81.75 96 ASP A CA 1
ATOM 768 C C . ASP A 1 96 ? -8.302 6.896 -4.547 1.00 81.75 96 ASP A C 1
ATOM 770 O O . ASP A 1 96 ? -8.193 5.668 -4.578 1.00 81.75 96 ASP A O 1
ATOM 774 N N . HIS A 1 97 ? -9.293 7.504 -3.906 1.00 66.62 97 HIS A N 1
ATOM 775 C CA . HIS A 1 97 ? -10.258 6.892 -2.996 1.00 66.62 97 HIS A CA 1
ATOM 776 C C . HIS A 1 97 ? -11.013 5.672 -3.568 1.00 66.62 97 HIS A C 1
ATOM 778 O O . HIS A 1 97 ? -11.747 5.027 -2.820 1.00 66.62 97 HIS A O 1
ATOM 784 N N . ARG A 1 98 ? -10.867 5.347 -4.868 1.00 53.91 98 ARG A N 1
ATOM 785 C CA . ARG A 1 98 ? -11.419 4.139 -5.511 1.00 53.91 98 ARG A CA 1
ATOM 786 C C . ARG A 1 98 ? -10.545 3.452 -6.582 1.00 53.91 98 ARG A C 1
ATOM 788 O O . ARG A 1 98 ? -10.983 2.424 -7.085 1.00 53.91 98 ARG A O 1
ATOM 795 N N . SER A 1 99 ? -9.354 3.954 -6.941 1.00 60.06 99 SER A N 1
ATOM 796 C CA . SER A 1 99 ? -8.446 3.293 -7.913 1.00 60.06 99 SER A CA 1
ATOM 797 C C . SER A 1 99 ? -7.155 4.089 -8.162 1.00 60.06 99 SER A C 1
ATOM 799 O O . SER A 1 99 ? -7.146 5.312 -8.069 1.00 60.06 99 SER A O 1
ATOM 801 N N . TRP A 1 100 ? -6.071 3.401 -8.531 1.00 60.72 100 TRP A N 1
ATOM 802 C CA . TRP A 1 100 ? -4.756 3.982 -8.834 1.00 60.72 100 TRP A CA 1
ATOM 803 C C . TRP A 1 100 ? -4.780 4.996 -9.991 1.00 60.72 100 TRP A C 1
ATOM 805 O O . TRP A 1 100 ? -5.234 4.675 -11.090 1.00 60.72 100 TRP A O 1
ATOM 815 N N . LYS A 1 101 ? -4.209 6.188 -9.784 1.00 60.75 101 LYS A N 1
ATOM 816 C CA . LYS A 1 101 ? -3.914 7.171 -10.841 1.00 60.75 101 LYS A CA 1
ATOM 817 C C . LYS A 1 101 ? -2.406 7.239 -11.084 1.00 60.75 101 LYS A C 1
ATOM 819 O O . LYS A 1 101 ? -1.618 7.245 -10.138 1.00 60.75 101 LYS A O 1
ATOM 824 N N . LYS A 1 102 ? -2.001 7.261 -12.357 1.00 60.72 102 LYS A N 1
ATOM 825 C CA . LYS A 1 102 ? -0.606 7.473 -12.762 1.00 60.72 102 LYS A CA 1
ATOM 826 C C . LYS A 1 102 ? -0.373 8.967 -12.950 1.00 60.72 102 LYS A C 1
ATOM 828 O O . LYS A 1 102 ? -1.002 9.560 -13.822 1.00 60.72 102 LYS A O 1
ATOM 833 N N . GLU A 1 103 ? 0.572 9.526 -12.209 1.00 58.19 103 GLU A N 1
ATOM 834 C CA . GLU A 1 103 ? 1.054 10.888 -12.440 1.00 58.19 103 GLU A CA 1
ATOM 835 C C . GLU A 1 103 ? 2.285 10.835 -13.361 1.00 58.19 103 GLU A C 1
ATOM 837 O O . GLU A 1 103 ? 3.150 9.964 -13.219 1.00 58.19 103 GLU A O 1
ATOM 842 N N . GLY A 1 104 ? 2.335 11.714 -14.362 1.00 46.34 104 GLY A N 1
ATOM 843 C CA . GLY A 1 104 ? 3.493 11.877 -15.244 1.00 46.34 104 GLY A CA 1
ATOM 844 C C . GLY A 1 104 ? 4.362 13.038 -14.770 1.00 46.34 104 GLY A C 1
ATOM 845 O O . GLY A 1 104 ? 3.827 14.105 -14.480 1.00 46.34 104 GLY A O 1
ATOM 846 N N . VAL A 1 105 ? 5.679 12.832 -14.714 1.00 40.91 105 VAL A N 1
ATOM 847 C CA . VAL A 1 105 ? 6.685 13.907 -14.665 1.00 40.91 105 VAL A CA 1
ATOM 848 C C . VAL A 1 105 ? 7.454 13.877 -15.973 1.00 40.91 105 VAL A C 1
ATOM 850 O O . VAL A 1 105 ? 7.814 12.750 -16.390 1.00 40.91 105 VAL A O 1
#

InterPro domains:
  IPR013187 F-box associated beta-propeller, type 3 [PF08268] (3-102)
  IPR017451 F-box associated beta-propeller domain [TIGR01640] (3-100)

Foldseek 3Di:
DDPDDDDQDADFPFAQPPPDWAWDDADQKTWTFTADPVGTWIWIAHNVVRDIDTGHDPPPDDPQWDWHWDQDPRFIKIWTHGDPPDDDDIWIWTDDPDDIDTDDD

pLDDT: mean 82.14, std 13.28, range [40.91, 95.06]

Secondary structure (DSSP, 8-state):
------------SSEE-TTT--EEEETTEEEEEEEETTEEEEEEEETTTTEEEEEEPPTT--TTEEEEEEEETTEEEEEEEEPTT-----EEEEEETTEEEEEP-

Solvent-accessible surface area (backbone atoms only — not comparable to full-atom values): 6601 Å² total; per-residue (Å²): 141,81,98,68,91,78,89,78,97,68,84,76,93,51,51,66,50,91,73,87,49,32,51,42,75,56,95,63,27,43,36,34,44,25,32,49,100,93,40,66,28,36,40,32,37,32,68,86,80,69,44,75,47,78,42,77,58,66,90,81,71,55,95,73,42,47,68,38,45,43,78,53,97,91,27,55,26,46,37,36,34,51,40,90,96,54,94,64,70,77,43,45,33,38,50,46,104,87,53,78,41,79,63,87,133

Organism: Davidia involucrata (NCBI:txid16924)

Sequence (105 aa):
MGNSWREIDVLVPALMGLILGSNTFINGVCNWFSFDDEGNLILSFDLGDEVFRTTRLPDRYREKHNVKLAVLNGSLALILFPLEGTKDWLHVWVMDHRSWKKEGV

Nearest PDB structures (foldseek):
  8fo7-assembly1_C  TM=5.344E-01  e=8.234E-01  Homo sapiens
  6dlp-assembly1_B  TM=4.908E-01  e=2.002E+00  Homo sapiens
  9c61-assembly1_A  TM=5.716E-01  e=3.951E+00  Homo sapiens
  8fo9-assembly1_C  TM=4.855E-01  e=3.749E+00  Homo sapiens
  8vh4-assembly1_A  TM=4.848E-01  e=2.887E+00  Homo sapiens